Protein AF-A0A920CA25-F1 (afdb_mono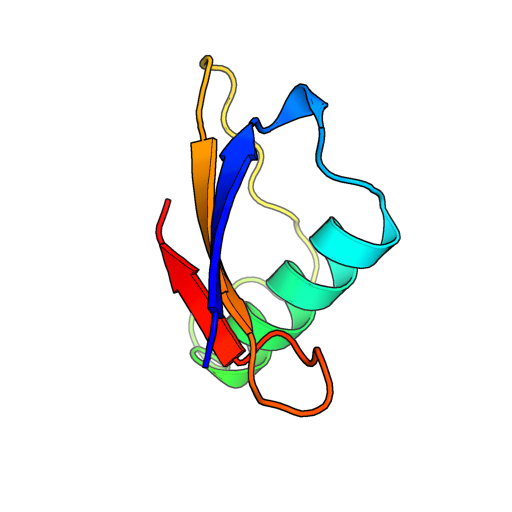mer_lite)

Organism: NCBI:txid2716884

Sequence (60 aa):
MKIEKVFEYDLSNELEASIQELLIDSFPDIYPKDRIYFKQLPHFRFLAFNEENQLIGHVD

Structure (mmCIF, N/CA/C/O backbone):
data_AF-A0A920CA25-F1
#
_entry.id   AF-A0A920CA25-F1
#
loop_
_atom_site.group_PDB
_atom_site.id
_atom_site.type_symbol
_atom_site.label_atom_id
_atom_site.label_alt_id
_atom_site.label_comp_id
_atom_site.label_asym_id
_atom_site.label_entity_id
_atom_site.label_seq_id
_atom_site.pdbx_PDB_ins_code
_atom_site.Cartn_x
_atom_site.Cartn_y
_atom_site.Cartn_z
_atom_site.occupancy
_atom_site.B_iso_or_equiv
_atom_site.auth_seq_id
_atom_site.auth_comp_id
_atom_site.auth_asym_id
_atom_site.auth_atom_id
_atom_site.pdbx_PDB_model_num
ATOM 1 N N . MET A 1 1 ? -14.755 -1.487 8.154 1.00 89.19 1 MET A N 1
ATOM 2 C CA . MET A 1 1 ? -13.860 -0.939 7.105 1.00 89.19 1 MET A CA 1
ATOM 3 C C . MET A 1 1 ? -13.524 0.510 7.426 1.00 89.19 1 MET A C 1
ATOM 5 O O . MET A 1 1 ? -14.433 1.264 7.762 1.00 89.19 1 MET A O 1
ATOM 9 N N . LYS A 1 2 ? -12.248 0.891 7.327 1.00 96.38 2 LYS A N 1
ATOM 10 C CA . LYS A 1 2 ? -11.743 2.254 7.557 1.00 96.38 2 LYS A CA 1
ATOM 11 C C . LYS A 1 2 ? -10.920 2.696 6.348 1.00 96.38 2 LYS A C 1
ATOM 13 O O . LYS A 1 2 ? -10.199 1.878 5.790 1.00 96.38 2 LYS A O 1
ATOM 18 N N . ILE A 1 3 ? -11.033 3.961 5.948 1.00 96.44 3 ILE A N 1
ATOM 19 C CA . ILE A 1 3 ? -10.184 4.555 4.908 1.00 96.44 3 ILE A CA 1
ATOM 20 C C . ILE A 1 3 ? -9.405 5.700 5.538 1.00 96.44 3 ILE A C 1
ATOM 22 O O . ILE A 1 3 ? -9.992 6.564 6.192 1.00 96.44 3 ILE A O 1
ATOM 26 N N . GLU A 1 4 ? -8.097 5.705 5.332 1.00 95.81 4 GLU A N 1
ATOM 27 C CA . GLU A 1 4 ? -7.187 6.722 5.842 1.00 95.81 4 GLU A CA 1
ATOM 28 C C . GLU A 1 4 ? -6.467 7.416 4.693 1.00 95.81 4 GLU A C 1
ATOM 30 O O . GLU A 1 4 ? -6.096 6.784 3.707 1.00 95.81 4 GLU A O 1
ATOM 35 N N . LYS A 1 5 ? -6.265 8.727 4.831 1.00 94.81 5 LYS A N 1
ATOM 36 C CA . LYS A 1 5 ? -5.361 9.498 3.982 1.00 94.81 5 LYS A CA 1
ATOM 37 C C . LYS A 1 5 ? -4.038 9.632 4.727 1.00 94.81 5 LYS A C 1
ATOM 39 O O . LYS A 1 5 ? -4.017 10.268 5.777 1.00 94.81 5 LYS A O 1
ATOM 44 N N . VAL A 1 6 ? -2.966 9.080 4.172 1.00 93.00 6 VAL A N 1
ATOM 45 C CA . VAL A 1 6 ? -1.630 9.084 4.783 1.00 93.00 6 VAL A CA 1
ATOM 46 C C . VAL A 1 6 ? -0.672 9.835 3.870 1.00 93.00 6 VAL A 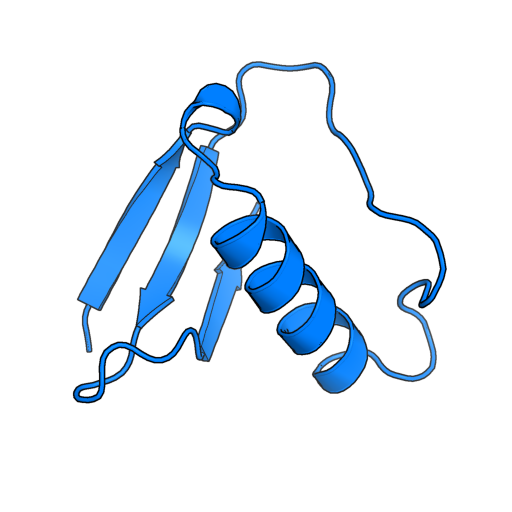C 1
ATOM 48 O O . VAL A 1 6 ? -0.647 9.574 2.670 1.00 93.00 6 VAL A O 1
ATOM 51 N N . PHE A 1 7 ? 0.070 10.805 4.400 1.00 90.38 7 PHE A N 1
ATOM 52 C CA . PHE A 1 7 ? 1.099 11.495 3.623 1.00 90.38 7 PHE A CA 1
ATOM 53 C C . PHE A 1 7 ? 2.341 10.619 3.489 1.00 90.38 7 PHE A C 1
ATOM 55 O O . PHE A 1 7 ? 2.654 9.853 4.392 1.00 90.38 7 PHE A O 1
ATOM 62 N N . GLU A 1 8 ? 3.073 10.760 2.385 1.00 87.81 8 GLU A N 1
ATOM 63 C CA . GLU A 1 8 ? 4.249 9.919 2.118 1.00 87.81 8 GLU A CA 1
ATOM 64 C C . GLU A 1 8 ? 5.302 10.005 3.236 1.00 87.81 8 GLU A C 1
ATOM 66 O O . GLU A 1 8 ? 5.887 9.001 3.616 1.00 87.81 8 GLU A O 1
ATOM 71 N N . TYR A 1 9 ? 5.502 11.192 3.821 1.00 86.56 9 TYR A N 1
ATOM 72 C CA . TYR A 1 9 ? 6.450 11.395 4.923 1.00 86.56 9 TY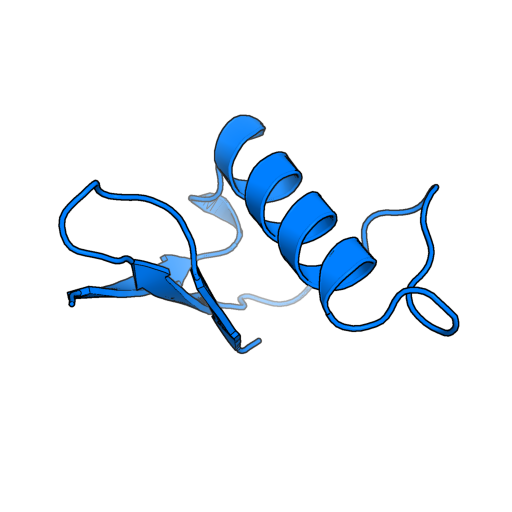R A CA 1
ATOM 73 C C . TYR A 1 9 ? 5.982 10.815 6.272 1.00 86.56 9 TYR A C 1
ATOM 75 O O . TYR A 1 9 ? 6.774 10.781 7.210 1.00 86.56 9 TYR A O 1
ATOM 83 N N . ASP A 1 10 ? 4.718 10.393 6.377 1.00 90.31 10 ASP A N 1
ATOM 84 C CA . ASP A 1 10 ? 4.148 9.741 7.562 1.00 90.31 10 ASP A CA 1
ATOM 85 C C . ASP A 1 10 ? 4.145 8.204 7.431 1.00 90.31 10 ASP A C 1
ATOM 87 O O . ASP A 1 10 ? 3.766 7.509 8.377 1.00 90.31 10 ASP A O 1
ATOM 91 N N . LEU A 1 11 ? 4.541 7.647 6.276 1.00 89.19 11 LEU A N 1
ATOM 92 C CA . LEU A 1 11 ? 4.625 6.199 6.091 1.00 89.19 11 LEU A CA 1
ATOM 93 C C . LEU A 1 11 ? 5.772 5.627 6.931 1.00 89.19 11 LEU A C 1
ATOM 95 O O . LEU A 1 11 ? 6.926 6.035 6.806 1.00 89.19 11 LEU A O 1
ATOM 99 N N . SER A 1 12 ? 5.451 4.660 7.792 1.00 91.31 12 SER A N 1
ATOM 100 C CA . SER A 1 12 ? 6.469 3.863 8.473 1.00 91.31 12 SER A CA 1
ATOM 101 C C . SER A 1 12 ? 6.996 2.766 7.550 1.00 91.31 12 SER A C 1
ATOM 103 O O . SER A 1 12 ? 6.296 2.317 6.641 1.00 91.31 12 SER A O 1
ATOM 105 N N . ASN A 1 13 ? 8.192 2.255 7.847 1.00 90.25 13 ASN A N 1
ATOM 106 C CA . ASN A 1 13 ? 8.762 1.117 7.122 1.00 90.25 13 ASN A CA 1
ATOM 107 C C . ASN A 1 13 ? 7.834 -0.116 7.148 1.00 90.25 13 ASN A C 1
ATOM 109 O O . ASN A 1 13 ? 7.798 -0.872 6.179 1.00 90.25 13 ASN A O 1
ATOM 113 N N . GLU A 1 14 ? 7.074 -0.341 8.233 1.00 93.25 14 GLU A N 1
ATOM 114 C CA . GLU A 1 14 ? 6.120 -1.462 8.288 1.00 93.25 14 GLU A CA 1
ATOM 115 C C . GLU A 1 14 ? 4.935 -1.254 7.337 1.00 93.25 14 GLU A C 1
ATOM 117 O O . GLU A 1 14 ? 4.460 -2.199 6.700 1.00 93.25 14 GLU A O 1
ATOM 122 N N . LEU A 1 15 ? 4.455 -0.013 7.230 1.00 91.81 15 LEU A N 1
ATOM 123 C CA . LEU A 1 15 ? 3.350 0.330 6.347 1.00 91.81 15 LEU A CA 1
ATOM 124 C C . LEU A 1 15 ? 3.781 0.283 4.877 1.00 91.81 15 LEU A C 1
ATOM 126 O O . LEU A 1 15 ? 3.038 -0.235 4.046 1.00 91.81 15 LEU A O 1
ATOM 130 N N . GLU A 1 16 ? 4.995 0.742 4.566 1.00 90.94 16 GLU A N 1
ATOM 131 C CA . GLU A 1 16 ? 5.601 0.589 3.239 1.00 90.94 16 GLU A CA 1
ATOM 132 C C . GLU A 1 16 ? 5.720 -0.886 2.834 1.00 90.94 16 GLU A C 1
ATOM 134 O O . GLU A 1 16 ? 5.317 -1.249 1.728 1.00 90.94 16 GLU A O 1
ATOM 139 N N . ALA A 1 17 ? 6.197 -1.750 3.737 1.00 91.88 17 ALA A N 1
ATOM 140 C CA . ALA A 1 17 ? 6.282 -3.189 3.490 1.00 91.88 17 ALA A CA 1
ATOM 141 C C . ALA A 1 17 ? 4.898 -3.809 3.236 1.00 91.88 17 ALA A C 1
ATOM 143 O O . ALA A 1 17 ? 4.723 -4.554 2.274 1.00 91.88 17 ALA A O 1
ATOM 144 N N . SER A 1 18 ? 3.892 -3.428 4.029 1.00 94.38 18 SER A N 1
ATOM 145 C CA . SER A 1 18 ? 2.511 -3.901 3.857 1.00 94.38 18 SER A CA 1
ATOM 146 C C . SER A 1 18 ? 1.915 -3.470 2.508 1.00 94.38 18 SER A C 1
ATOM 148 O O . SER A 1 18 ? 1.215 -4.241 1.854 1.00 94.38 18 SER A O 1
ATOM 150 N N . ILE A 1 19 ? 2.200 -2.240 2.061 1.00 93.00 19 ILE A N 1
ATOM 151 C CA . ILE A 1 19 ? 1.786 -1.745 0.739 1.00 93.00 19 ILE A CA 1
ATOM 152 C C . ILE A 1 19 ? 2.497 -2.531 -0.369 1.00 93.00 19 ILE A C 1
ATOM 154 O O . ILE A 1 19 ? 1.867 -2.890 -1.364 1.00 93.00 19 ILE A O 1
ATOM 158 N N . GLN A 1 20 ? 3.793 -2.809 -0.211 1.00 91.25 20 GLN A N 1
ATOM 159 C CA . GLN A 1 20 ? 4.558 -3.587 -1.182 1.00 91.25 20 GLN A CA 1
ATOM 160 C C . GLN A 1 20 ? 4.015 -5.013 -1.316 1.00 91.25 20 GLN A C 1
ATOM 162 O O . GLN A 1 20 ? 3.791 -5.455 -2.441 1.00 91.25 20 GLN A O 1
ATOM 167 N N . GLU A 1 21 ? 3.765 -5.705 -0.203 1.00 93.50 21 GLU A N 1
ATOM 168 C CA . GLU A 1 21 ? 3.151 -7.038 -0.201 1.00 93.50 21 GLU A CA 1
ATOM 169 C C . GLU A 1 21 ? 1.787 -7.012 -0.897 1.00 93.50 21 GLU A C 1
ATOM 171 O O . GLU A 1 21 ? 1.568 -7.769 -1.842 1.00 93.50 21 GLU A O 1
ATOM 176 N N . LEU A 1 22 ? 0.921 -6.054 -0.541 1.00 94.62 22 LEU A N 1
ATOM 177 C CA . LEU A 1 22 ? -0.391 -5.899 -1.171 1.00 94.62 22 LEU A CA 1
ATOM 178 C C . LEU A 1 22 ? -0.294 -5.708 -2.693 1.00 94.62 22 LEU A C 1
ATOM 180 O O . LEU A 1 22 ? -1.091 -6.276 -3.443 1.00 94.62 22 LEU A O 1
ATOM 184 N N . LEU A 1 23 ? 0.654 -4.897 -3.168 1.00 92.44 23 LEU A N 1
ATOM 185 C CA . LEU A 1 23 ? 0.833 -4.627 -4.596 1.00 92.44 23 LEU A CA 1
ATOM 186 C C . LEU A 1 23 ? 1.424 -5.825 -5.345 1.00 92.44 23 LEU A C 1
ATOM 188 O O . LEU A 1 23 ? 0.984 -6.102 -6.462 1.00 92.44 23 LEU A O 1
ATOM 192 N N . ILE A 1 24 ? 2.369 -6.551 -4.741 1.00 92.50 24 ILE A N 1
ATOM 193 C CA . ILE A 1 24 ? 2.900 -7.804 -5.297 1.00 92.50 24 ILE A CA 1
ATOM 194 C C . ILE A 1 24 ? 1.776 -8.835 -5.423 1.00 92.50 24 ILE A C 1
ATOM 196 O O . ILE A 1 24 ? 1.633 -9.439 -6.484 1.00 92.50 24 ILE A O 1
ATOM 200 N N . ASP A 1 25 ? 0.952 -8.994 -4.390 1.00 93.75 25 ASP A N 1
ATOM 201 C CA . ASP A 1 25 ? -0.143 -9.967 -4.378 1.00 93.75 25 ASP A CA 1
ATOM 202 C C . ASP A 1 25 ? -1.261 -9.600 -5.361 1.00 93.75 25 ASP A C 1
ATOM 204 O O . ASP A 1 25 ? -1.832 -10.468 -6.021 1.00 93.75 25 ASP A O 1
ATOM 208 N N . SER A 1 26 ? -1.555 -8.304 -5.501 1.00 94.06 26 SER A N 1
ATOM 209 C CA . SER A 1 26 ? -2.593 -7.811 -6.415 1.00 94.06 26 SER A CA 1
ATOM 210 C C . SER A 1 26 ? -2.168 -7.870 -7.885 1.00 94.06 26 SER A C 1
ATOM 212 O O . SER A 1 26 ? -3.012 -7.991 -8.774 1.00 94.06 26 SER A O 1
ATOM 214 N N . PHE A 1 27 ? -0.865 -7.763 -8.155 1.00 91.69 27 PHE A N 1
ATOM 215 C CA . PHE A 1 27 ? -0.310 -7.620 -9.501 1.00 91.69 27 PHE A CA 1
ATOM 216 C C . PHE A 1 27 ? 0.955 -8.485 -9.710 1.00 91.69 27 PHE A C 1
ATOM 218 O O . PHE A 1 27 ? 1.997 -7.965 -10.125 1.00 91.69 27 PHE A O 1
ATOM 225 N N . PRO A 1 28 ? 0.888 -9.810 -9.482 1.00 90.50 28 PRO A N 1
ATOM 226 C CA . PRO A 1 28 ? 2.062 -10.678 -9.313 1.00 90.50 28 PRO A CA 1
ATOM 227 C C . PRO A 1 28 ? 2.977 -10.790 -10.539 1.00 90.50 28 PRO A C 1
ATOM 229 O O . PRO A 1 28 ? 4.169 -11.079 -10.387 1.00 90.50 28 PRO A O 1
ATOM 232 N N . ASP A 1 29 ? 2.434 -10.551 -11.734 1.00 91.38 29 ASP A N 1
ATOM 233 C CA . ASP A 1 29 ? 3.148 -10.686 -13.009 1.00 91.38 29 ASP A CA 1
ATOM 234 C C . ASP A 1 29 ? 3.728 -9.365 -13.535 1.00 91.38 29 ASP A C 1
ATOM 236 O O . ASP A 1 29 ? 4.587 -9.373 -14.418 1.00 91.38 29 ASP A O 1
ATOM 240 N N . ILE A 1 30 ? 3.254 -8.222 -13.025 1.00 89.69 30 ILE A N 1
ATOM 241 C CA . ILE A 1 30 ? 3.602 -6.892 -13.559 1.00 89.69 30 ILE A CA 1
ATOM 242 C C . ILE A 1 30 ? 4.254 -5.979 -12.523 1.00 89.69 30 ILE A C 1
ATOM 244 O O . ILE A 1 30 ? 5.032 -5.096 -12.894 1.00 89.69 30 ILE A O 1
ATOM 248 N N . TYR A 1 31 ? 3.948 -6.162 -11.238 1.00 87.12 31 TYR A N 1
ATOM 249 C CA . TYR A 1 31 ? 4.486 -5.313 -10.191 1.00 87.12 31 TYR A CA 1
ATOM 250 C C . TYR A 1 31 ? 5.888 -5.789 -9.795 1.00 87.12 31 TYR A C 1
ATOM 252 O O . TYR A 1 31 ? 6.116 -6.986 -9.600 1.00 87.12 31 TYR A O 1
ATOM 260 N N . PRO A 1 32 ? 6.869 -4.878 -9.710 1.00 85.38 32 PRO A N 1
ATOM 261 C CA . PRO A 1 32 ? 8.230 -5.259 -9.381 1.00 85.38 32 PRO A CA 1
ATOM 262 C C . PRO A 1 32 ? 8.335 -5.771 -7.940 1.00 85.38 32 PRO A C 1
ATOM 264 O O . PRO A 1 32 ? 7.913 -5.100 -7.004 1.00 85.38 32 PRO A O 1
ATOM 267 N N . LYS A 1 33 ? 8.970 -6.932 -7.761 1.00 83.38 33 LYS A N 1
ATOM 268 C CA . LYS A 1 33 ? 9.140 -7.563 -6.441 1.00 83.38 33 LYS A CA 1
ATOM 269 C C . LYS A 1 33 ? 10.294 -6.962 -5.636 1.00 83.38 33 LYS A C 1
ATOM 271 O O . LYS A 1 33 ? 10.183 -6.820 -4.426 1.00 83.38 33 LYS A O 1
ATOM 276 N N . ASP A 1 34 ? 11.345 -6.520 -6.330 1.00 81.44 34 ASP A N 1
ATOM 277 C CA . ASP A 1 34 ? 12.623 -6.131 -5.713 1.00 81.44 34 ASP A CA 1
ATOM 278 C C . ASP A 1 34 ? 12.894 -4.615 -5.745 1.00 81.44 34 ASP A C 1
ATOM 280 O O . ASP A 1 34 ? 14.026 -4.173 -5.547 1.00 81.44 34 ASP A O 1
ATOM 284 N N . ARG A 1 35 ? 11.882 -3.789 -6.043 1.00 75.06 35 ARG A N 1
ATOM 285 C CA . ARG A 1 35 ? 12.015 -2.325 -5.968 1.00 75.06 35 ARG A CA 1
ATOM 286 C C . ARG A 1 35 ? 10.742 -1.668 -5.463 1.00 75.06 35 ARG A C 1
ATOM 288 O O . ARG A 1 35 ? 9.648 -1.962 -5.936 1.00 75.06 35 ARG A O 1
ATOM 295 N N . ILE A 1 36 ? 10.929 -0.708 -4.569 1.00 67.00 36 ILE A N 1
ATOM 296 C CA . ILE A 1 36 ? 9.868 0.164 -4.080 1.00 67.00 36 ILE A CA 1
ATOM 297 C C . ILE A 1 36 ? 9.827 1.394 -4.989 1.00 67.00 36 ILE A C 1
ATOM 299 O O . ILE A 1 36 ? 10.860 1.993 -5.300 1.00 67.00 36 ILE A O 1
ATOM 303 N N . TYR A 1 37 ? 8.638 1.735 -5.481 1.00 67.56 37 TYR A N 1
ATOM 304 C CA . TYR A 1 37 ? 8.439 2.925 -6.300 1.00 67.56 37 TYR A CA 1
ATOM 305 C C . TYR A 1 37 ? 8.275 4.150 -5.395 1.00 67.56 37 TYR A C 1
ATOM 307 O O . TYR A 1 37 ? 7.255 4.298 -4.729 1.00 67.56 37 TYR A O 1
ATOM 315 N N . PHE A 1 38 ? 9.278 5.030 -5.388 1.00 63.31 38 PHE A N 1
ATOM 316 C CA . PHE A 1 38 ? 9.266 6.279 -4.625 1.00 63.31 38 PHE A CA 1
ATOM 317 C C . PHE A 1 38 ? 8.873 7.460 -5.526 1.00 63.31 38 PHE A C 1
ATOM 319 O O . PHE A 1 38 ? 9.543 7.721 -6.532 1.00 63.31 38 PHE A O 1
ATOM 326 N N . LYS A 1 39 ? 7.809 8.197 -5.176 1.00 65.25 39 LYS A N 1
ATOM 327 C CA . LYS A 1 39 ? 7.424 9.452 -5.851 1.00 65.25 39 LYS A CA 1
ATOM 328 C C . LYS A 1 39 ? 8.016 10.650 -5.100 1.00 65.25 39 LYS A C 1
ATOM 330 O O . LYS A 1 39 ? 7.853 10.778 -3.897 1.00 65.25 39 LYS A O 1
ATOM 335 N N . GLN A 1 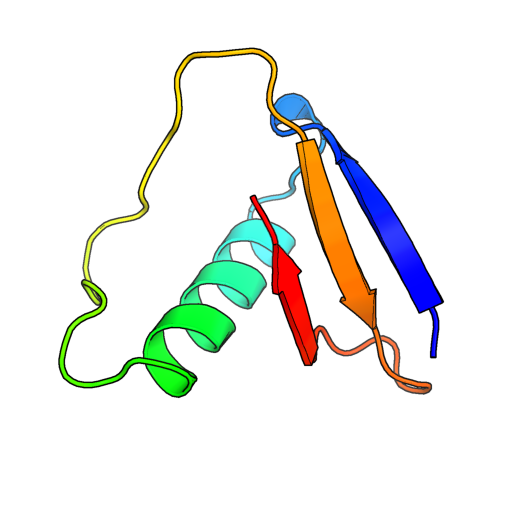40 ? 8.669 11.567 -5.818 1.00 62.25 40 GLN A N 1
ATOM 336 C CA . GLN A 1 40 ? 9.380 12.721 -5.233 1.00 62.25 40 GLN A CA 1
ATOM 337 C C . GLN A 1 40 ? 8.506 13.965 -4.945 1.00 62.25 40 GLN A C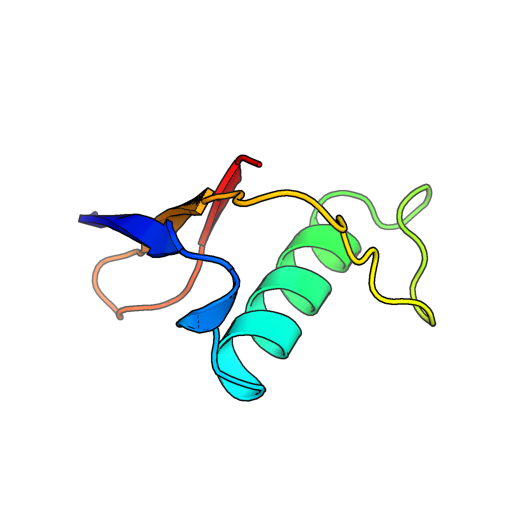 1
ATOM 339 O O . GLN A 1 40 ? 9.039 15.026 -4.631 1.00 62.25 40 GLN A O 1
ATOM 344 N N . LEU A 1 41 ? 7.180 13.884 -5.067 1.00 65.56 41 LEU A N 1
ATOM 345 C CA . LEU A 1 41 ? 6.269 15.018 -4.840 1.00 65.56 41 LEU A CA 1
ATOM 346 C C . LEU A 1 41 ? 5.482 14.826 -3.535 1.00 65.56 41 LEU A C 1
ATOM 348 O O . LEU A 1 41 ? 5.364 13.685 -3.099 1.00 65.56 41 LEU A O 1
ATOM 352 N N . PRO A 1 42 ? 4.930 15.894 -2.913 1.00 62.47 42 PRO A N 1
ATOM 353 C CA . PRO A 1 42 ? 4.065 15.775 -1.739 1.00 62.47 42 PRO A CA 1
ATOM 354 C C . PRO A 1 42 ? 2.798 14.992 -2.103 1.00 62.47 42 PRO A C 1
ATOM 356 O O . PRO A 1 42 ? 1.778 15.550 -2.506 1.00 62.47 42 PRO A O 1
ATOM 359 N N . HIS A 1 43 ? 2.918 13.674 -2.006 1.00 83.75 43 HIS A N 1
ATOM 360 C CA . HIS A 1 43 ? 1.894 12.696 -2.297 1.00 83.75 43 HIS A CA 1
ATOM 361 C C . HIS A 1 43 ? 1.267 12.213 -0.997 1.00 83.75 43 HIS A C 1
ATOM 363 O O . HIS A 1 43 ? 1.837 12.298 0.095 1.00 83.75 43 HIS A O 1
ATOM 369 N N . PHE A 1 44 ? 0.041 11.743 -1.138 1.00 89.56 44 PHE A N 1
ATOM 370 C CA . PHE A 1 44 ? -0.663 11.031 -0.098 1.00 89.56 44 PHE A CA 1
ATOM 371 C C . PHE A 1 44 ? -1.264 9.781 -0.715 1.00 89.56 44 PHE A C 1
ATOM 373 O O . PHE A 1 44 ? -1.622 9.772 -1.891 1.00 89.56 44 PHE A O 1
ATOM 380 N N . ARG A 1 45 ? -1.419 8.757 0.110 1.00 90.94 45 ARG A N 1
ATOM 381 C CA . ARG A 1 45 ? -2.039 7.493 -0.253 1.00 90.94 45 ARG A CA 1
ATOM 382 C C . ARG A 1 45 ? -3.364 7.374 0.477 1.00 90.94 45 ARG A C 1
ATOM 384 O O . ARG A 1 45 ? -3.471 7.752 1.647 1.00 90.94 45 ARG A O 1
ATOM 391 N N . PHE A 1 46 ? -4.375 6.854 -0.205 1.00 94.69 46 PHE A N 1
ATOM 392 C CA . PHE A 1 46 ? -5.565 6.346 0.463 1.00 94.69 46 PHE A CA 1
ATOM 393 C C . PHE A 1 46 ? -5.357 4.871 0.776 1.00 94.69 46 PHE A C 1
ATOM 395 O O . PHE A 1 46 ? -5.150 4.067 -0.132 1.00 94.69 46 PHE A O 1
ATOM 402 N N . LEU A 1 47 ? -5.428 4.528 2.058 1.00 95.94 47 LEU A N 1
ATOM 403 C CA . LEU A 1 47 ? -5.272 3.167 2.553 1.00 95.94 47 LEU A CA 1
ATOM 404 C C . LEU A 1 47 ? -6.600 2.673 3.117 1.00 95.94 47 LEU A C 1
ATOM 406 O O . LEU A 1 47 ? -7.248 3.375 3.894 1.00 95.94 47 LEU A O 1
ATOM 410 N N . ALA A 1 48 ? -7.013 1.475 2.712 1.00 97.38 48 ALA A N 1
ATOM 411 C CA . ALA A 1 48 ? -8.219 0.828 3.209 1.00 97.38 48 ALA A CA 1
ATOM 412 C C . ALA A 1 48 ? -7.850 -0.308 4.164 1.00 97.38 48 ALA A C 1
ATOM 414 O O . ALA A 1 48 ? -7.083 -1.200 3.805 1.00 97.38 48 ALA A O 1
ATOM 415 N N . PHE A 1 49 ? -8.446 -0.294 5.355 1.00 97.38 49 PHE A N 1
ATOM 416 C CA . PHE A 1 49 ? -8.241 -1.295 6.394 1.00 97.38 49 PHE A CA 1
ATOM 417 C C . PHE A 1 49 ? -9.536 -2.051 6.706 1.00 97.38 49 PHE A C 1
ATOM 419 O O . PHE A 1 49 ? -10.636 -1.471 6.733 1.00 97.38 49 PHE A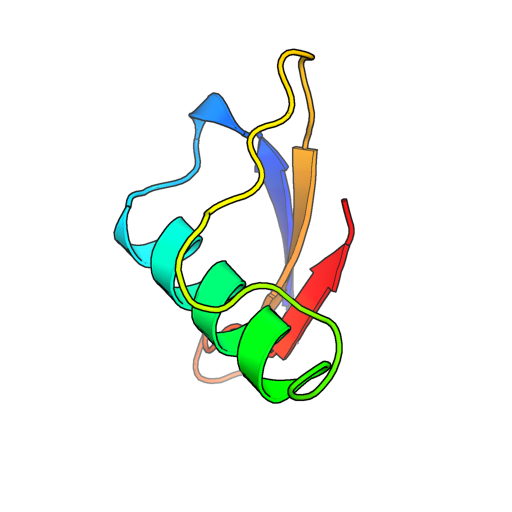 O 1
ATOM 426 N N . ASN A 1 50 ? -9.410 -3.355 6.957 1.00 96.62 50 ASN A N 1
ATOM 427 C CA . ASN A 1 50 ? -10.513 -4.188 7.433 1.00 96.62 50 ASN A CA 1
ATOM 428 C C . ASN A 1 50 ? -10.744 -4.013 8.952 1.00 96.62 50 ASN A C 1
ATOM 430 O O . ASN A 1 50 ? -10.177 -3.127 9.588 1.00 96.62 50 ASN A O 1
ATOM 434 N N . GLU A 1 51 ? -11.640 -4.810 9.535 1.00 96.44 51 GLU A N 1
ATOM 435 C CA . GLU A 1 51 ? -11.977 -4.733 10.969 1.00 96.44 51 GLU A CA 1
ATOM 436 C C . GLU A 1 51 ? -10.851 -5.235 11.886 1.00 96.44 51 GLU A C 1
ATOM 438 O O . GLU A 1 51 ? -10.770 -4.816 13.037 1.00 96.44 51 GLU A O 1
ATOM 443 N N . GLU A 1 52 ? -9.943 -6.057 11.356 1.00 96.38 52 GLU A N 1
ATOM 444 C CA . GLU A 1 52 ? -8.736 -6.549 12.032 1.00 96.38 52 GLU A CA 1
ATOM 445 C C . GLU A 1 52 ? -7.537 -5.600 11.855 1.00 96.38 52 GLU A C 1
ATOM 447 O O . GLU A 1 52 ? -6.414 -5.933 12.227 1.00 96.38 52 GLU A O 1
ATOM 452 N N . ASN A 1 53 ? -7.765 -4.406 11.292 1.00 93.31 53 ASN A N 1
ATOM 453 C CA . ASN A 1 53 ? -6.742 -3.403 10.992 1.00 93.31 53 ASN A CA 1
ATOM 454 C C . ASN A 1 53 ? -5.670 -3.875 9.986 1.00 93.31 53 ASN A C 1
ATOM 456 O O . ASN A 1 53 ? -4.564 -3.338 9.955 1.00 93.31 53 ASN A O 1
ATOM 460 N N . GLN A 1 54 ? -5.998 -4.858 9.144 1.00 95.31 54 GLN A N 1
ATOM 461 C CA . GLN A 1 54 ? -5.147 -5.307 8.041 1.00 95.31 54 GLN A CA 1
ATOM 462 C C . GLN A 1 54 ? -5.363 -4.417 6.818 1.00 95.31 54 GLN A C 1
ATOM 464 O O . GLN A 1 54 ? -6.500 -4.044 6.504 1.00 95.31 54 GLN A O 1
ATOM 469 N N . LEU A 1 55 ? -4.274 -4.099 6.119 1.00 97.00 55 LEU A N 1
ATOM 470 C CA . LEU A 1 55 ? -4.304 -3.328 4.881 1.00 97.00 55 LEU A CA 1
ATOM 471 C C . LEU A 1 55 ? -4.875 -4.188 3.743 1.00 97.00 55 LEU A C 1
ATOM 473 O O . LEU A 1 55 ? -4.328 -5.235 3.418 1.00 97.00 55 LEU A O 1
ATOM 477 N N . ILE A 1 56 ? -5.969 -3.735 3.131 1.00 96.94 56 ILE A N 1
ATOM 478 C CA . ILE A 1 56 ? -6.685 -4.461 2.064 1.00 96.94 56 ILE A CA 1
ATOM 479 C C . ILE A 1 56 ? -6.858 -3.643 0.780 1.00 96.94 56 ILE A C 1
ATOM 481 O O . ILE A 1 56 ? -7.427 -4.127 -0.195 1.00 96.94 56 ILE A O 1
ATOM 485 N N . GLY A 1 57 ? -6.416 -2.385 0.768 1.00 95.38 57 GLY A N 1
ATOM 486 C CA . GLY A 1 57 ? -6.546 -1.523 -0.399 1.00 95.38 57 GLY A CA 1
ATOM 487 C C . GLY A 1 57 ? -5.622 -0.318 -0.341 1.00 95.38 57 GLY A C 1
ATOM 488 O O . GLY A 1 57 ? -5.318 0.198 0.734 1.00 95.38 57 GLY A O 1
ATOM 489 N N . HIS A 1 58 ? -5.197 0.126 -1.518 1.00 93.69 58 HIS A N 1
ATOM 490 C CA . HIS A 1 58 ? -4.232 1.201 -1.705 1.00 93.69 58 HIS A CA 1
ATOM 491 C C . HIS A 1 58 ? -4.548 1.977 -2.995 1.00 93.69 58 HIS A C 1
ATOM 493 O O . HIS A 1 58 ? -4.786 1.365 -4.038 1.00 93.69 58 HIS A O 1
ATOM 499 N N . VAL A 1 59 ? -4.532 3.314 -2.926 1.00 91.50 59 VAL A N 1
ATOM 500 C CA . VAL A 1 59 ? -4.621 4.232 -4.079 1.00 91.50 59 VAL A CA 1
ATOM 501 C C . VAL A 1 59 ? -3.622 5.383 -3.888 1.00 91.50 59 VAL A C 1
ATOM 503 O O . VAL A 1 59 ? -3.589 5.978 -2.810 1.00 91.50 59 VAL A O 1
ATOM 506 N N . ASP A 1 60 ? -2.851 5.702 -4.932 1.00 79.94 60 ASP A N 1
ATOM 507 C CA . ASP A 1 60 ? -1.790 6.732 -5.000 1.00 79.94 60 ASP A CA 1
ATOM 508 C C . ASP A 1 60 ? -1.824 7.473 -6.349 1.00 79.94 60 ASP A C 1
ATOM 510 O O . ASP A 1 60 ? -2.078 6.804 -7.377 1.00 79.94 60 ASP A O 1
#

Radius of gyration: 11.49 Å; chains: 1; bounding box: 26×26×26 Å

Foldseek 3Di:
DDKDKAWPVRDDPVNQVLVLVLCCVVPVPPRDNPDRDDDPDRDIKIFDADPVRRTNDIDD

Secondary structure (DSSP, 8-state):
-EEEEEEGGG--HHHHHHHHHHHHHHSTTTS-SS------SS-EEEEEE-TT--EEEEE-

pLDDT: mean 88.5, std 9.69, range [62.25, 97.38]